Protein AF-A0A7Z9TWM0-F1 (afdb_monomer_lite)

pLDDT: mean 89.62, std 7.15, range [62.69, 95.69]

Secondary structure (DSSP, 8-state):
--EEEEEE-HHHHHHTT--TTS--S-GGGT---HHHHHHSSEEEEEE----BSSSSTTB-SSTT-HHHHHHHHHTT-

Sequence (77 aa):
MHWIDGHIDLAYVAMCGRNILEPCKETEKSCISIPDLVKSSISTFFGTIYTSQANDFCGYGNSSNREAAFAAGAKQL

Structure (mmCIF, N/CA/C/O backbone):
data_AF-A0A7Z9TWM0-F1
#
_entry.id   AF-A0A7Z9TWM0-F1
#
loop_
_atom_site.group_PDB
_atom_site.id
_atom_site.type_symbol
_atom_site.label_atom_id
_atom_site.label_alt_id
_atom_site.label_comp_id
_atom_site.label_asym_id
_atom_site.label_entity_id
_atom_site.label_seq_id
_atom_site.pdbx_PDB_ins_code
_atom_site.Cartn_x
_atom_site.Cartn_y
_atom_site.Cartn_z
_atom_site.occupancy
_atom_site.B_iso_or_equiv
_atom_site.auth_seq_id
_atom_site.auth_comp_id
_atom_site.auth_asym_id
_atom_site.auth_atom_id
_atom_site.pdbx_PDB_model_num
ATOM 1 N N . MET A 1 1 ? -19.750 -1.171 15.804 1.00 71.12 1 MET A N 1
ATOM 2 C CA . MET A 1 1 ? -19.954 -1.251 14.342 1.00 71.12 1 MET A CA 1
ATOM 3 C C . MET A 1 1 ? -18.606 -1.568 13.729 1.00 71.12 1 MET A C 1
ATOM 5 O O . MET A 1 1 ? -17.663 -0.856 14.043 1.00 71.12 1 MET A O 1
ATOM 9 N N . HIS A 1 2 ? -18.493 -2.658 12.975 1.00 85.38 2 HIS A N 1
ATOM 10 C CA . HIS A 1 2 ? -17.243 -3.056 12.328 1.00 85.38 2 HIS A CA 1
ATOM 11 C C . HIS A 1 2 ? -17.185 -2.432 10.935 1.00 85.38 2 HIS A C 1
ATOM 13 O O . HIS A 1 2 ? -18.127 -2.593 10.162 1.00 85.38 2 HIS A O 1
ATOM 19 N N . TRP A 1 3 ? -16.114 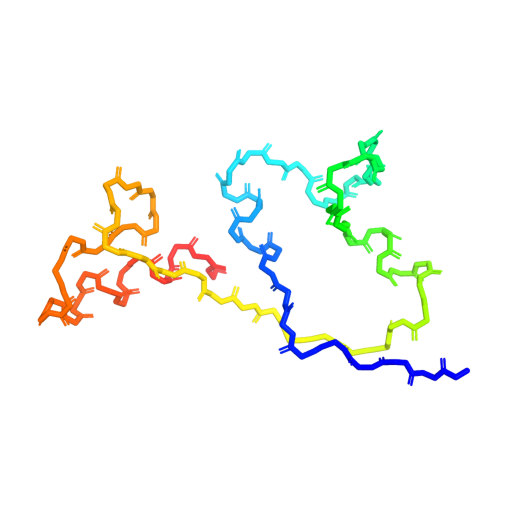-1.700 10.643 1.00 94.50 3 TRP A N 1
ATOM 20 C CA . TRP A 1 3 ? -15.889 -1.079 9.341 1.00 94.50 3 TRP A CA 1
ATOM 21 C C . TRP A 1 3 ? -14.961 -1.948 8.494 1.00 94.50 3 TRP A C 1
ATOM 23 O O . TRP A 1 3 ? -14.120 -2.687 9.023 1.00 94.50 3 TRP A O 1
ATOM 33 N N . ILE A 1 4 ? -15.145 -1.861 7.181 1.00 95.06 4 ILE A N 1
ATOM 34 C CA . ILE A 1 4 ? -14.274 -2.467 6.179 1.00 95.06 4 ILE A CA 1
ATOM 35 C C . ILE A 1 4 ? -13.706 -1.322 5.352 1.00 95.06 4 ILE A C 1
ATOM 37 O O . ILE A 1 4 ? -14.475 -0.544 4.788 1.00 95.06 4 ILE A O 1
ATOM 41 N N . ASP A 1 5 ? -12.382 -1.223 5.299 1.00 92.56 5 ASP A N 1
ATOM 42 C CA . ASP A 1 5 ? -11.700 -0.258 4.442 1.00 92.56 5 ASP A CA 1
ATOM 43 C C . ASP A 1 5 ? -11.335 -0.912 3.107 1.00 92.56 5 ASP A C 1
ATOM 45 O O . ASP A 1 5 ? -10.666 -1.947 3.067 1.00 92.56 5 ASP A O 1
ATOM 49 N N . GLY A 1 6 ? -11.814 -0.322 2.014 1.00 93.88 6 GLY A N 1
ATOM 50 C CA . GLY A 1 6 ? -11.636 -0.836 0.661 1.00 93.88 6 GLY A CA 1
ATOM 51 C C . GLY A 1 6 ? -10.238 -0.628 0.078 1.00 93.88 6 GLY A C 1
ATOM 52 O O . GLY A 1 6 ? -9.908 -1.306 -0.892 1.00 93.88 6 GLY A O 1
ATOM 53 N N . HIS A 1 7 ? -9.445 0.310 0.609 1.00 93.12 7 HIS A N 1
ATOM 54 C CA . HIS A 1 7 ? -8.210 0.753 -0.040 1.00 93.12 7 HIS A CA 1
ATOM 55 C C . HIS A 1 7 ? -7.261 1.443 0.951 1.00 93.12 7 HIS A C 1
ATOM 57 O O . HIS A 1 7 ? -7.470 2.598 1.318 1.00 93.12 7 HIS A O 1
ATOM 63 N N . ILE A 1 8 ? -6.171 0.768 1.334 1.00 91.88 8 ILE A N 1
ATOM 64 C CA . ILE A 1 8 ? -5.108 1.352 2.168 1.00 91.88 8 ILE A CA 1
ATOM 65 C C . ILE A 1 8 ? -3.721 1.104 1.550 1.00 91.88 8 ILE A C 1
ATOM 67 O O . ILE A 1 8 ? -3.302 -0.042 1.382 1.00 91.88 8 ILE A O 1
ATOM 71 N N . ASP A 1 9 ? -2.961 2.173 1.292 1.00 91.44 9 ASP A N 1
ATOM 72 C CA . ASP A 1 9 ? -1.607 2.150 0.699 1.00 91.44 9 ASP A CA 1
ATOM 73 C C . ASP A 1 9 ? -0.472 2.040 1.752 1.00 91.44 9 ASP A C 1
ATOM 75 O O . ASP A 1 9 ? 0.554 2.722 1.683 1.00 91.44 9 ASP A O 1
ATOM 79 N N . LEU A 1 10 ? -0.633 1.200 2.783 1.00 91.38 10 LEU A N 1
ATOM 80 C CA . LEU A 1 10 ? 0.334 1.105 3.895 1.00 91.38 10 LEU A CA 1
ATOM 81 C C . LEU A 1 10 ? 1.726 0.622 3.459 1.00 91.38 10 LEU A C 1
ATOM 83 O O . LEU A 1 10 ? 2.728 1.104 3.990 1.00 91.38 10 LEU A O 1
ATOM 87 N N . ALA A 1 11 ? 1.795 -0.304 2.499 1.00 92.12 11 ALA A N 1
ATOM 88 C CA . ALA A 1 11 ? 3.059 -0.837 1.990 1.00 92.12 11 ALA A CA 1
ATOM 89 C C . ALA A 1 11 ? 3.872 0.240 1.253 1.00 92.12 11 ALA A C 1
ATOM 91 O O . ALA A 1 11 ? 5.061 0.418 1.522 1.00 92.12 11 ALA A O 1
ATOM 92 N N . TYR A 1 12 ? 3.213 1.031 0.402 1.00 91.38 12 TYR A N 1
ATOM 93 C CA . TYR A 1 12 ? 3.826 2.188 -0.249 1.00 91.38 12 TYR A CA 1
ATOM 94 C C . TYR A 1 12 ? 4.337 3.210 0.774 1.00 91.38 12 TYR A C 1
ATOM 96 O O . TYR A 1 12 ? 5.484 3.649 0.706 1.00 91.38 12 TYR A O 1
ATOM 104 N N . VAL A 1 13 ? 3.522 3.539 1.779 1.00 90.50 13 VAL A N 1
ATOM 105 C CA . VAL A 1 13 ? 3.914 4.481 2.837 1.00 90.50 13 VAL A CA 1
ATOM 106 C C . VAL A 1 13 ? 5.142 3.989 3.618 1.00 90.50 13 VAL A C 1
ATOM 108 O O . VAL A 1 13 ? 6.015 4.795 3.949 1.00 90.50 13 VAL A O 1
ATOM 111 N N . ALA A 1 14 ? 5.248 2.681 3.875 1.00 90.94 14 ALA A N 1
ATOM 112 C CA . ALA A 1 14 ? 6.435 2.086 4.487 1.00 90.94 14 ALA A CA 1
ATOM 113 C C . ALA A 1 14 ? 7.6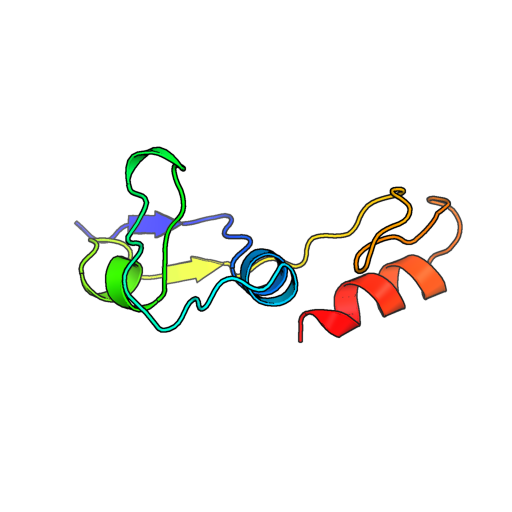76 2.216 3.589 1.00 90.94 14 ALA A C 1
ATOM 115 O O . ALA A 1 14 ? 8.746 2.594 4.068 1.00 90.94 14 ALA A O 1
ATOM 116 N N . MET A 1 15 ? 7.528 1.994 2.279 1.00 89.88 15 MET A N 1
ATOM 117 C CA . MET A 1 15 ? 8.606 2.202 1.306 1.00 89.88 15 MET A CA 1
ATOM 118 C C . MET A 1 15 ? 9.077 3.658 1.220 1.00 89.88 15 MET A C 1
ATOM 120 O O . MET A 1 15 ? 10.261 3.903 1.004 1.00 89.88 15 MET A O 1
ATOM 124 N N . CYS A 1 16 ? 8.190 4.631 1.442 1.00 88.25 16 CYS A N 1
ATOM 125 C CA . CYS A 1 16 ? 8.560 6.046 1.547 1.00 88.25 16 CYS A CA 1
ATOM 126 C C . CYS A 1 16 ? 9.331 6.390 2.838 1.00 88.25 16 CYS A C 1
ATOM 128 O O . CYS A 1 16 ? 9.631 7.559 3.078 1.00 88.25 16 CYS A O 1
ATOM 130 N N . GLY A 1 17 ? 9.650 5.399 3.678 1.00 89.12 17 GLY A N 1
ATOM 131 C CA . GLY A 1 17 ? 10.474 5.555 4.877 1.00 89.12 17 GLY A CA 1
ATOM 132 C C . GLY A 1 17 ? 9.690 5.839 6.158 1.00 89.12 17 GLY A C 1
ATOM 133 O O . GLY A 1 17 ? 10.297 6.090 7.199 1.00 89.12 17 GLY A O 1
ATOM 134 N N . ARG A 1 18 ? 8.351 5.797 6.130 1.00 89.75 18 ARG A N 1
ATOM 135 C CA . ARG A 1 18 ? 7.548 5.937 7.352 1.00 89.75 18 ARG A CA 1
ATOM 136 C C . ARG A 1 18 ? 7.502 4.611 8.110 1.00 89.75 18 ARG A C 1
ATOM 138 O O . ARG A 1 18 ? 7.122 3.584 7.558 1.00 89.75 18 ARG A O 1
ATOM 145 N N . ASN A 1 19 ? 7.796 4.644 9.409 1.00 91.50 19 ASN A N 1
ATOM 146 C CA . ASN A 1 19 ? 7.598 3.480 10.270 1.00 91.50 19 ASN A CA 1
ATOM 147 C C . ASN A 1 19 ? 6.098 3.270 10.550 1.00 91.50 19 ASN A C 1
ATOM 149 O O . ASN A 1 19 ? 5.524 3.929 11.414 1.00 91.50 19 ASN A O 1
ATOM 153 N N . ILE A 1 20 ? 5.461 2.349 9.824 1.00 92.19 20 ILE A N 1
ATOM 154 C CA . ILE A 1 20 ? 4.033 2.025 9.988 1.00 92.19 20 ILE A CA 1
ATOM 155 C C . ILE A 1 20 ? 3.725 1.178 11.234 1.00 92.19 20 ILE A C 1
ATOM 157 O O . ILE A 1 20 ? 2.554 0.946 11.534 1.00 92.19 20 ILE A O 1
ATOM 161 N N . LEU A 1 21 ? 4.753 0.705 11.947 1.00 94.00 21 LEU A N 1
ATOM 162 C CA . LEU A 1 21 ? 4.617 -0.072 13.184 1.00 94.00 21 LEU A CA 1
ATOM 163 C C . LEU A 1 21 ? 4.579 0.816 14.434 1.00 94.00 21 LEU A C 1
ATOM 165 O O . LEU A 1 21 ? 4.273 0.335 15.523 1.00 94.00 21 LEU A O 1
ATOM 169 N N . GLU A 1 22 ? 4.860 2.109 14.284 1.00 93.00 22 GLU A N 1
ATOM 170 C CA . GLU A 1 22 ? 4.678 3.113 15.328 1.00 93.00 22 GLU A CA 1
ATOM 171 C C . GLU A 1 22 ? 3.377 3.898 15.107 1.00 93.00 22 GLU A C 1
ATOM 173 O O . G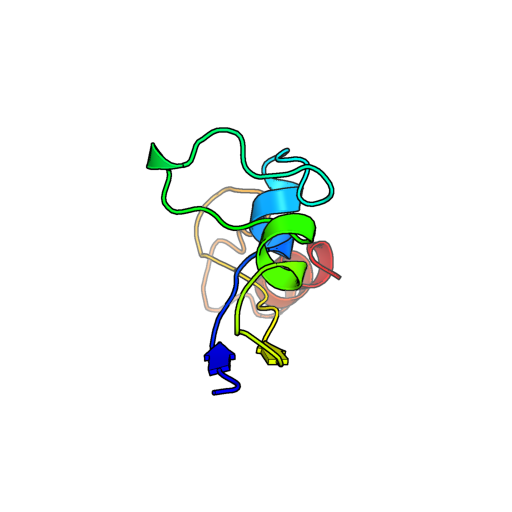LU A 1 22 ? 2.978 4.097 13.957 1.00 93.00 22 GLU A O 1
ATOM 178 N N . PRO A 1 23 ? 2.726 4.386 16.185 1.00 91.06 23 PRO A N 1
ATOM 179 C CA . PRO A 1 23 ? 1.560 5.255 16.064 1.00 91.06 23 PRO A CA 1
ATOM 180 C C . PRO A 1 23 ? 1.838 6.458 15.163 1.00 91.06 23 PRO A C 1
ATOM 182 O O . PRO A 1 23 ? 2.932 7.035 15.200 1.00 91.06 23 PRO A O 1
ATOM 185 N N . CYS A 1 24 ? 0.838 6.885 14.390 1.00 87.38 24 CYS A N 1
ATOM 186 C CA . CYS A 1 24 ? 0.975 8.092 13.593 1.00 87.38 24 CYS A CA 1
ATOM 187 C C . CYS A 1 24 ? 1.138 9.312 14.511 1.00 87.38 24 CYS A C 1
ATOM 189 O O . CYS A 1 24 ? 0.207 9.717 15.200 1.00 87.38 24 CYS A O 1
ATOM 191 N N . LYS A 1 25 ? 2.333 9.912 14.510 1.00 81.25 25 LYS A N 1
ATOM 192 C CA . LYS A 1 25 ? 2.629 11.136 15.277 1.00 81.25 25 LYS A CA 1
ATOM 193 C C . LYS A 1 25 ? 2.110 12.401 14.588 1.00 81.25 25 LYS A C 1
ATOM 195 O O . LYS A 1 25 ? 2.030 13.448 15.215 1.00 81.25 25 LYS A O 1
ATOM 200 N N . GLU A 1 26 ? 1.769 12.302 13.307 1.00 73.94 26 GLU A N 1
ATOM 201 C CA . GLU A 1 26 ? 1.375 13.427 12.462 1.00 73.94 26 GLU A CA 1
ATOM 202 C C . GLU A 1 26 ? -0.096 13.295 12.053 1.00 73.94 26 GLU A C 1
ATOM 204 O O . GLU A 1 26 ? -0.414 12.979 10.906 1.00 73.94 26 GLU A O 1
ATOM 209 N N . THR A 1 27 ? -1.004 13.524 13.006 1.00 66.06 27 THR A N 1
ATOM 210 C CA . THR A 1 27 ? -2.465 13.456 12.793 1.00 66.06 27 THR A CA 1
ATOM 211 C C . THR A 1 27 ? -2.945 14.376 11.667 1.00 66.06 27 THR A C 1
ATOM 213 O O . THR A 1 27 ? -3.887 14.043 10.956 1.00 66.06 27 THR A O 1
ATOM 216 N N . GLU A 1 28 ? -2.242 15.489 11.450 1.00 62.69 28 GLU A N 1
ATOM 217 C CA . GLU A 1 28 ? -2.475 16.471 10.383 1.00 62.69 28 GLU A CA 1
ATOM 218 C C . GLU A 1 28 ? -2.288 15.884 8.966 1.00 62.69 28 GLU A C 1
ATOM 220 O O . GLU A 1 28 ? -2.897 16.353 8.007 1.00 62.69 28 GLU A O 1
ATOM 225 N N . LYS A 1 29 ? -1.456 14.843 8.803 1.00 66.94 29 LYS A N 1
ATOM 226 C CA . LYS A 1 29 ? -1.120 14.276 7.483 1.00 66.94 29 LYS A CA 1
ATOM 227 C C . LYS A 1 29 ? -2.153 13.284 6.943 1.00 66.94 29 LYS A C 1
ATOM 229 O O . LYS A 1 29 ? -1.925 12.717 5.882 1.00 66.94 29 LYS A O 1
ATOM 234 N N . SER A 1 30 ? -3.281 13.077 7.634 1.00 67.81 30 SER A N 1
ATOM 235 C CA . SER A 1 30 ? -4.339 12.135 7.218 1.00 67.81 30 SER A CA 1
ATOM 236 C C . SER A 1 30 ? -3.812 10.720 6.912 1.00 67.81 30 SER A C 1
ATOM 238 O O . SER A 1 30 ? -4.305 10.033 6.023 1.00 67.81 30 SER A O 1
ATOM 240 N N . CYS A 1 31 ? -2.791 10.280 7.652 1.00 75.81 31 CYS A N 1
ATOM 241 C CA . CYS A 1 31 ? -2.145 8.983 7.468 1.00 75.81 31 CYS A CA 1
ATOM 242 C C . CYS A 1 31 ? -2.431 8.057 8.655 1.00 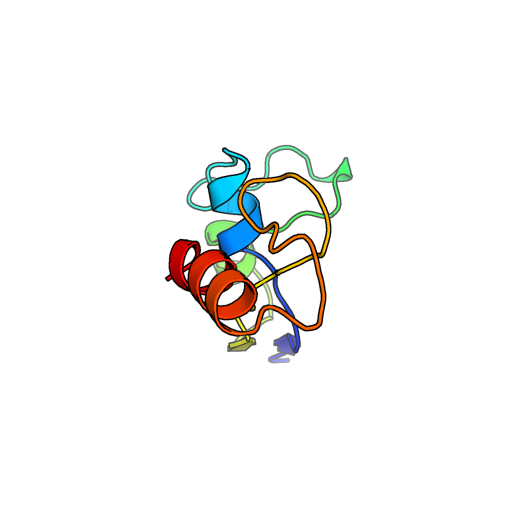75.81 31 CYS A C 1
ATOM 244 O O . CYS A 1 31 ? -2.369 8.482 9.807 1.00 75.81 31 CYS A O 1
ATOM 246 N N . ILE A 1 32 ? -2.640 6.769 8.382 1.00 88.69 32 ILE A N 1
ATOM 247 C CA . ILE A 1 32 ? -2.894 5.729 9.391 1.00 88.69 32 ILE A CA 1
ATOM 248 C C . ILE A 1 32 ? -1.668 4.822 9.580 1.00 88.69 32 ILE A C 1
ATOM 250 O O . ILE A 1 32 ? -0.818 4.739 8.692 1.00 88.69 32 ILE A O 1
ATOM 254 N N . SER A 1 33 ? -1.513 4.202 10.748 1.00 91.81 33 SER A N 1
ATOM 255 C CA . SER A 1 33 ? -0.490 3.183 11.045 1.00 91.81 33 SER A CA 1
ATOM 256 C C . SER A 1 33 ? -1.138 1.863 11.483 1.00 91.81 33 SER A C 1
ATOM 258 O O . SER A 1 33 ? -2.346 1.811 11.726 1.00 91.81 33 SER A O 1
ATOM 260 N N . ILE A 1 34 ? -0.350 0.792 11.623 1.00 92.38 34 ILE A N 1
ATOM 261 C CA . ILE A 1 34 ? -0.854 -0.491 12.134 1.00 92.38 34 ILE A CA 1
ATOM 262 C C . ILE A 1 34 ? -1.405 -0.344 13.568 1.00 92.38 34 ILE A C 1
ATOM 264 O O . ILE A 1 34 ? -2.536 -0.776 13.801 1.00 92.38 34 ILE A O 1
ATOM 268 N N . PRO A 1 35 ? -0.709 0.313 14.525 1.00 93.94 35 PRO A N 1
ATOM 269 C CA . PRO A 1 35 ? -1.287 0.582 15.844 1.00 93.94 35 PRO A CA 1
ATOM 270 C C . PRO A 1 35 ? -2.588 1.396 15.817 1.00 93.94 35 PRO A C 1
ATOM 272 O O . PRO A 1 35 ? -3.448 1.188 16.674 1.00 93.94 35 PRO A O 1
ATOM 275 N N . ASP A 1 36 ? -2.745 2.312 14.859 1.00 91.75 36 ASP A N 1
ATOM 276 C CA . ASP A 1 36 ? -3.970 3.111 14.733 1.00 91.75 36 ASP A CA 1
ATOM 277 C C . ASP A 1 36 ? -5.139 2.256 14.229 1.00 91.75 36 ASP A C 1
ATOM 279 O O . ASP A 1 36 ? -6.239 2.351 14.773 1.00 91.75 36 ASP A O 1
ATOM 283 N N . LEU A 1 37 ? -4.896 1.361 13.262 1.00 91.81 37 LEU A N 1
ATOM 284 C CA . LEU A 1 37 ? -5.894 0.396 12.789 1.00 91.81 37 LEU A CA 1
ATOM 285 C C . LEU A 1 37 ? -6.389 -0.504 13.924 1.00 91.81 37 LEU A C 1
ATOM 287 O O . LEU A 1 37 ? -7.597 -0.673 14.071 1.00 91.81 37 LEU A O 1
ATOM 291 N N . VAL A 1 38 ? -5.482 -1.001 14.773 1.00 92.56 38 VAL A N 1
ATOM 292 C CA . VAL A 1 38 ? -5.825 -1.836 15.942 1.00 92.56 38 VAL A CA 1
ATOM 293 C C . VAL A 1 38 ? -6.754 -1.110 16.922 1.00 92.56 38 VAL A C 1
ATOM 295 O O . VAL A 1 38 ? -7.601 -1.741 17.550 1.00 92.56 38 VAL A O 1
ATOM 298 N N . LYS A 1 39 ? -6.612 0.213 17.063 1.00 92.12 39 LYS A N 1
ATOM 299 C CA . LYS A 1 39 ? -7.464 1.040 17.936 1.00 92.12 39 LYS A CA 1
ATOM 300 C C . LYS A 1 39 ? -8.742 1.529 17.252 1.00 92.12 39 LYS A C 1
ATOM 302 O O . LYS A 1 39 ? -9.597 2.119 17.912 1.00 92.12 39 LYS A O 1
ATOM 307 N N . SER A 1 40 ? -8.857 1.341 15.942 1.00 91.25 40 SER A N 1
ATOM 308 C CA . SER A 1 40 ? -9.988 1.811 15.152 1.00 91.25 40 SER A CA 1
ATOM 309 C C . SER A 1 40 ? -11.165 0.830 15.199 1.00 91.25 40 SER A C 1
ATOM 311 O O . SER A 1 40 ? -11.083 -0.269 15.742 1.00 91.25 40 SER A O 1
ATOM 313 N N . SER A 1 41 ? -12.285 1.223 14.591 1.00 94.31 41 SER A N 1
ATOM 314 C CA . SER A 1 41 ? -13.420 0.321 14.359 1.00 94.31 41 SER A CA 1
ATOM 315 C C . SER A 1 41 ? -13.297 -0.495 13.061 1.00 94.31 41 SER A C 1
ATOM 317 O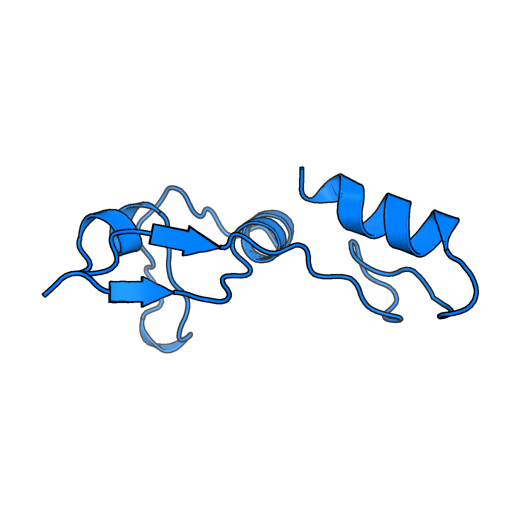 O . SER A 1 41 ? -14.200 -1.275 12.744 1.00 94.31 41 SER A O 1
ATOM 319 N N . ILE A 1 42 ? -12.195 -0.337 12.314 1.00 93.50 42 ILE A N 1
ATOM 320 C CA . ILE A 1 42 ? -11.899 -1.100 11.099 1.00 93.50 42 ILE A CA 1
ATOM 321 C C . ILE A 1 42 ? -11.477 -2.510 11.505 1.00 93.50 42 ILE A C 1
ATOM 323 O O . ILE A 1 42 ? -10.509 -2.715 12.229 1.00 93.50 42 ILE A O 1
ATOM 327 N N . SER A 1 43 ? -12.229 -3.492 11.025 1.00 93.50 43 SER A N 1
ATOM 328 C CA . SER A 1 43 ? -11.999 -4.918 11.297 1.00 93.50 43 SER A CA 1
ATOM 329 C C . SER A 1 43 ? -11.319 -5.643 10.141 1.00 93.50 43 SER A C 1
ATOM 331 O O . SER A 1 43 ? -10.780 -6.734 10.304 1.00 93.50 43 SER A O 1
ATOM 333 N N . THR A 1 44 ? -11.379 -5.061 8.948 1.00 93.81 44 THR A N 1
ATOM 334 C CA . THR A 1 44 ? -10.810 -5.612 7.724 1.00 93.81 44 THR A CA 1
ATOM 335 C C . THR A 1 44 ? -10.404 -4.451 6.840 1.00 93.81 44 THR A C 1
ATOM 337 O O . THR A 1 44 ? -11.141 -3.473 6.726 1.00 93.81 44 THR A O 1
ATOM 340 N N . PHE A 1 45 ? -9.244 -4.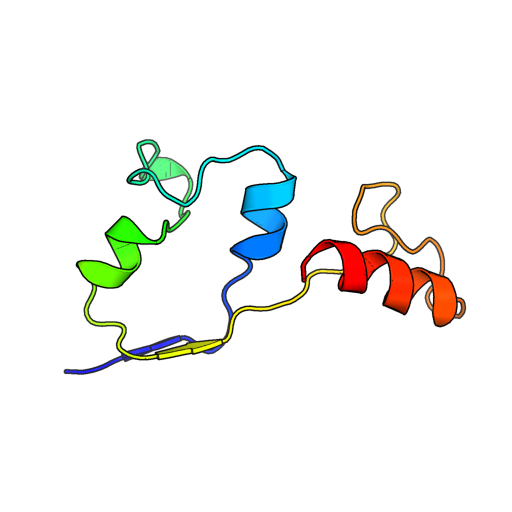564 6.213 1.00 93.19 45 PHE A N 1
ATOM 341 C CA . PHE A 1 45 ? -8.803 -3.618 5.206 1.00 93.19 45 PHE A CA 1
ATOM 342 C C . PHE A 1 45 ? -8.159 -4.367 4.047 1.00 93.19 45 PHE A C 1
ATOM 344 O O . PHE A 1 45 ? -7.580 -5.440 4.234 1.00 93.19 45 PHE A O 1
ATOM 351 N N . PHE A 1 46 ? -8.237 -3.781 2.859 1.00 93.94 46 PHE A N 1
ATOM 352 C CA . PHE A 1 46 ? -7.480 -4.247 1.708 1.00 93.94 46 PHE A CA 1
ATOM 353 C C . PHE A 1 46 ? -6.185 -3.440 1.613 1.00 93.94 46 PHE A C 1
ATOM 355 O O . PHE A 1 46 ? -6.194 -2.249 1.300 1.00 93.94 46 PHE A O 1
ATOM 362 N N . GLY A 1 47 ? -5.066 -4.094 1.930 1.00 91.62 47 GLY A N 1
ATOM 363 C CA . GLY A 1 47 ? -3.738 -3.552 1.660 1.00 91.62 47 GLY A CA 1
ATOM 364 C C . GLY A 1 47 ? -3.505 -3.515 0.154 1.00 91.62 47 GLY A C 1
ATOM 365 O O . GLY A 1 47 ? -3.691 -4.526 -0.524 1.00 91.62 47 GLY A O 1
ATOM 366 N N . THR A 1 48 ? -3.138 -2.351 -0.368 1.00 91.94 48 THR A N 1
ATOM 367 C CA . THR A 1 48 ? -3.029 -2.117 -1.811 1.00 91.94 48 THR A CA 1
ATOM 368 C C . THR A 1 48 ? -1.588 -1.899 -2.245 1.00 91.94 48 THR A C 1
ATOM 370 O O . THR A 1 48 ? -0.728 -1.497 -1.461 1.00 91.94 48 THR A O 1
ATOM 373 N N . ILE A 1 49 ? -1.336 -2.235 -3.510 1.00 94.00 49 ILE A N 1
ATOM 374 C CA . ILE A 1 49 ? -0.061 -2.040 -4.189 1.00 94.00 49 ILE A CA 1
ATOM 375 C C . ILE A 1 49 ? -0.220 -0.820 -5.089 1.00 94.00 49 ILE A C 1
ATOM 377 O O . ILE A 1 49 ? -0.989 -0.848 -6.053 1.00 94.00 49 ILE A O 1
ATOM 381 N N . TYR A 1 50 ? 0.538 0.231 -4.802 1.00 92.44 50 TYR A N 1
ATOM 382 C CA . TYR A 1 50 ? 0.546 1.445 -5.604 1.00 92.44 50 TYR A CA 1
ATOM 383 C C . TYR A 1 50 ? 1.634 1.364 -6.674 1.00 92.44 50 TYR A C 1
ATOM 385 O O . TYR A 1 50 ? 2.803 1.161 -6.362 1.00 92.44 50 TYR A O 1
ATOM 393 N N . THR A 1 51 ? 1.283 1.552 -7.943 1.00 93.31 51 THR A N 1
ATOM 394 C CA . THR A 1 51 ? 2.270 1.698 -9.024 1.00 93.31 51 THR A CA 1
ATOM 395 C C . THR A 1 51 ? 1.897 2.872 -9.910 1.00 93.31 51 THR A C 1
ATOM 397 O O . THR A 1 51 ? 0.715 3.149 -10.119 1.00 93.31 51 THR A O 1
ATOM 400 N N . SER A 1 52 ? 2.892 3.575 -10.446 1.00 92.88 52 SER A N 1
ATOM 401 C CA . SER A 1 52 ? 2.647 4.755 -11.276 1.00 92.88 52 SER A CA 1
ATOM 402 C C . SER A 1 52 ? 3.643 4.880 -12.428 1.00 92.88 52 SER A C 1
ATOM 404 O O . SER A 1 52 ? 4.674 4.216 -12.466 1.00 92.88 52 SER A O 1
ATOM 406 N N . GLN A 1 53 ? 3.351 5.757 -13.387 1.00 93.56 53 GLN A N 1
ATOM 407 C CA . GLN A 1 53 ? 4.301 6.118 -14.446 1.00 93.56 53 GLN A CA 1
ATOM 408 C C . GLN A 1 53 ? 5.423 7.048 -13.957 1.00 93.56 53 GLN A C 1
ATOM 410 O O . GLN A 1 53 ? 6.304 7.395 -14.743 1.00 93.56 53 GLN A O 1
ATOM 415 N N . ALA A 1 54 ? 5.400 7.476 -12.690 1.00 87.44 54 ALA A N 1
ATOM 416 C CA . ALA A 1 54 ? 6.411 8.367 -12.143 1.00 87.44 54 ALA A CA 1
ATOM 417 C C . ALA A 1 54 ? 7.798 7.713 -12.141 1.00 87.44 54 ALA A C 1
ATOM 419 O O . ALA A 1 54 ? 7.940 6.494 -12.216 1.00 87.44 54 ALA A O 1
ATOM 420 N N . ASN A 1 55 ? 8.838 8.539 -12.040 1.00 82.00 55 ASN A N 1
ATOM 421 C CA . ASN A 1 55 ? 10.210 8.064 -11.902 1.00 82.00 55 ASN A CA 1
ATOM 422 C C . ASN A 1 55 ? 10.578 7.926 -10.416 1.00 82.00 55 ASN A C 1
ATOM 424 O O . ASN A 1 55 ? 11.413 8.668 -9.902 1.00 82.00 55 ASN A O 1
ATOM 428 N N . ASP A 1 56 ? 9.891 7.022 -9.719 1.00 85.75 56 ASP A N 1
ATOM 429 C CA . ASP A 1 56 ? 10.098 6.725 -8.300 1.00 85.75 56 ASP A CA 1
ATOM 430 C C . ASP A 1 56 ? 10.214 5.209 -8.045 1.00 85.75 56 ASP A C 1
ATOM 432 O O . ASP A 1 56 ? 10.286 4.397 -8.972 1.00 85.75 56 ASP A O 1
ATOM 436 N N . PHE A 1 57 ? 10.267 4.803 -6.774 1.00 83.62 57 PHE A N 1
ATOM 437 C CA . PHE A 1 57 ? 10.442 3.400 -6.386 1.00 83.62 57 PHE A CA 1
ATOM 438 C C . PHE A 1 57 ? 9.310 2.482 -6.878 1.00 83.62 57 PHE A C 1
ATOM 440 O O . PHE A 1 57 ? 9.570 1.305 -7.152 1.00 83.62 57 PHE A O 1
ATOM 447 N N . CYS A 1 58 ? 8.101 3.022 -7.046 1.00 91.19 58 CYS A N 1
ATOM 448 C CA . CYS A 1 58 ? 6.908 2.350 -7.564 1.00 91.19 58 CYS A CA 1
ATOM 449 C C . CYS A 1 58 ? 6.612 2.729 -9.030 1.00 91.19 58 CYS A C 1
ATOM 451 O O . CYS A 1 58 ? 5.517 2.478 -9.547 1.00 91.19 58 CYS A O 1
ATOM 453 N N . GLY A 1 59 ? 7.602 3.321 -9.695 1.00 93.00 59 GLY A N 1
ATOM 454 C CA . GLY A 1 59 ? 7.574 3.769 -11.072 1.00 93.00 59 GLY A CA 1
ATOM 455 C C . GLY A 1 59 ? 7.762 2.653 -12.093 1.00 93.00 59 GLY A C 1
ATOM 456 O O . GLY A 1 59 ? 8.685 1.847 -11.969 1.00 93.00 59 GLY A O 1
ATOM 457 N N . TYR A 1 60 ? 6.942 2.638 -13.145 1.00 94.19 60 TYR A N 1
ATOM 458 C CA . TYR A 1 60 ? 7.101 1.743 -14.303 1.00 94.19 60 TYR A CA 1
ATOM 459 C C . TYR A 1 60 ? 7.318 2.473 -15.638 1.00 94.19 60 TYR A C 1
ATOM 461 O O . TYR A 1 60 ? 7.475 1.835 -16.682 1.00 94.19 60 TYR A O 1
ATOM 469 N N . GLY A 1 61 ? 7.345 3.809 -15.620 1.00 92.19 61 GLY A N 1
ATOM 470 C CA . GLY A 1 61 ? 7.647 4.672 -16.766 1.00 92.19 61 GLY A CA 1
ATOM 471 C C . GLY A 1 61 ? 6.540 4.754 -17.824 1.00 92.19 61 GLY A C 1
ATOM 472 O O . GLY A 1 61 ? 6.009 5.830 -18.072 1.00 92.19 61 GLY A O 1
ATOM 473 N N . ASN A 1 62 ? 6.175 3.637 -18.461 1.00 89.81 62 ASN A N 1
ATOM 474 C CA . ASN A 1 62 ? 5.188 3.587 -19.549 1.00 89.81 62 ASN A CA 1
ATOM 475 C C . ASN A 1 62 ? 4.146 2.482 -19.308 1.00 89.81 62 ASN A C 1
ATOM 477 O O . ASN A 1 62 ? 4.505 1.359 -18.963 1.00 89.81 62 ASN A O 1
ATOM 481 N N . SER A 1 63 ? 2.861 2.772 -19.548 1.00 90.12 63 SER A N 1
ATOM 482 C CA . SER A 1 63 ? 1.743 1.828 -19.371 1.00 90.12 63 SER A CA 1
ATOM 483 C C . SER A 1 63 ? 1.805 0.592 -20.271 1.00 90.12 63 SER A C 1
ATOM 485 O O . SER A 1 63 ? 1.155 -0.405 -19.966 1.00 90.12 63 SER A O 1
ATOM 487 N N . SER A 1 64 ? 2.590 0.613 -21.351 1.00 94.00 64 SER A N 1
ATOM 488 C CA . SER A 1 64 ? 2.827 -0.581 -22.170 1.00 94.00 64 SER A CA 1
ATOM 489 C C . SER A 1 64 ? 3.817 -1.570 -21.539 1.00 94.00 64 SER A C 1
ATOM 491 O O . SER A 1 64 ? 3.841 -2.738 -21.930 1.00 94.00 64 SER A O 1
ATOM 493 N N . ASN A 1 65 ? 4.616 -1.146 -20.554 1.00 93.81 65 ASN A N 1
ATOM 494 C CA . ASN A 1 65 ? 5.647 -1.977 -19.941 1.00 93.81 65 ASN A CA 1
ATOM 495 C C . ASN A 1 65 ? 5.096 -2.770 -18.744 1.00 93.81 65 ASN A C 1
ATOM 497 O O . ASN A 1 65 ? 5.268 -2.410 -17.579 1.00 93.81 65 ASN A O 1
ATOM 501 N N . ARG A 1 66 ? 4.416 -3.878 -19.054 1.00 93.94 66 ARG A N 1
ATOM 502 C CA . ARG A 1 66 ? 3.779 -4.758 -18.059 1.00 93.94 66 ARG A CA 1
ATOM 503 C C . ARG A 1 66 ? 4.770 -5.360 -17.062 1.00 93.94 66 ARG A C 1
ATOM 505 O O . ARG A 1 66 ? 4.429 -5.519 -15.895 1.00 93.94 66 ARG A O 1
ATOM 512 N N . GLU A 1 67 ? 5.974 -5.693 -17.515 1.00 95.69 67 GLU A N 1
ATOM 513 C CA . GLU A 1 67 ? 7.025 -6.272 -16.671 1.00 95.69 67 GLU A CA 1
ATOM 514 C C . GLU A 1 67 ? 7.529 -5.253 -15.651 1.00 95.69 67 GLU A C 1
ATOM 516 O O . GLU A 1 67 ? 7.632 -5.572 -14.468 1.00 95.69 67 GLU A O 1
ATOM 521 N N . ALA A 1 68 ? 7.756 -4.006 -16.077 1.00 94.25 68 ALA A N 1
ATOM 522 C CA . ALA A 1 68 ? 8.118 -2.929 -15.163 1.00 94.25 68 ALA A CA 1
ATOM 523 C C . ALA A 1 68 ? 6.991 -2.622 -14.167 1.00 94.25 68 ALA A C 1
ATOM 525 O O . ALA A 1 68 ? 7.272 -2.429 -12.987 1.00 94.25 68 ALA A O 1
ATOM 526 N N . ALA A 1 69 ? 5.726 -2.631 -14.605 1.00 93.19 69 ALA A N 1
ATOM 527 C CA . ALA A 1 69 ? 4.577 -2.441 -13.715 1.00 93.19 69 ALA A CA 1
ATOM 528 C C . ALA A 1 69 ? 4.497 -3.543 -12.647 1.00 93.19 69 ALA A C 1
ATOM 530 O O . ALA A 1 69 ? 4.337 -3.252 -11.462 1.00 93.19 69 ALA A O 1
ATOM 531 N N . PHE A 1 70 ? 4.691 -4.802 -13.046 1.00 94.56 70 PHE A N 1
ATOM 532 C CA . PHE A 1 70 ? 4.765 -5.918 -12.109 1.00 94.56 70 PHE A CA 1
ATOM 533 C C . PHE A 1 70 ? 5.948 -5.775 -11.142 1.00 94.56 70 PHE A C 1
ATOM 535 O O . PHE A 1 70 ? 5.764 -5.887 -9.933 1.00 94.56 70 PHE A O 1
ATOM 542 N N . ALA A 1 71 ? 7.148 -5.480 -11.650 1.00 94.38 71 ALA A N 1
ATOM 543 C CA . ALA A 1 71 ? 8.346 -5.322 -10.830 1.00 94.38 71 ALA A CA 1
ATOM 544 C C . ALA A 1 71 ? 8.229 -4.156 -9.836 1.00 94.38 71 ALA A C 1
ATOM 546 O O . ALA A 1 71 ? 8.711 -4.263 -8.712 1.00 94.38 71 ALA A O 1
ATOM 547 N N . ALA A 1 72 ? 7.579 -3.053 -10.219 1.00 93.94 72 ALA A N 1
ATOM 548 C CA . ALA A 1 72 ? 7.278 -1.941 -9.323 1.00 93.94 72 ALA A CA 1
ATOM 549 C C . ALA A 1 72 ? 6.319 -2.361 -8.199 1.00 93.94 72 ALA A C 1
ATOM 551 O O . ALA A 1 72 ? 6.545 -2.024 -7.037 1.00 93.94 72 ALA A O 1
ATOM 552 N N . GLY A 1 73 ? 5.283 -3.134 -8.531 1.00 93.62 73 GLY A N 1
ATOM 553 C CA . GLY A 1 73 ? 4.328 -3.637 -7.548 1.00 93.62 73 GLY A CA 1
ATOM 554 C C . GLY A 1 73 ? 4.934 -4.663 -6.589 1.00 93.62 73 GLY A C 1
ATOM 555 O O . GLY A 1 73 ? 4.713 -4.591 -5.385 1.00 93.62 73 GLY A O 1
ATOM 556 N N . ALA A 1 74 ? 5.767 -5.569 -7.101 1.00 94.19 74 ALA A N 1
ATOM 557 C CA . ALA A 1 74 ? 6.393 -6.636 -6.322 1.00 94.19 74 ALA A CA 1
ATOM 558 C C . ALA A 1 74 ? 7.328 -6.134 -5.209 1.00 94.19 74 ALA A C 1
ATOM 560 O O . ALA A 1 74 ? 7.595 -6.872 -4.271 1.00 94.19 74 ALA A O 1
ATOM 561 N N . LYS A 1 75 ? 7.804 -4.883 -5.274 1.00 91.62 75 LYS A N 1
ATOM 562 C CA . LYS A 1 75 ? 8.613 -4.267 -4.205 1.00 91.62 75 LYS A CA 1
ATOM 563 C C . LYS A 1 75 ? 7.832 -4.012 -2.910 1.00 91.62 75 LYS A C 1
ATOM 565 O O . LYS A 1 75 ? 8.451 -3.732 -1.891 1.00 91.62 75 LYS A O 1
ATOM 570 N N . GLN A 1 76 ? 6.499 -4.047 -2.970 1.00 92.19 76 GLN A N 1
ATOM 571 C CA . GLN A 1 76 ? 5.593 -3.778 -1.846 1.00 92.19 76 GLN A CA 1
ATOM 572 C C . GLN A 1 76 ? 5.093 -5.055 -1.152 1.00 92.19 76 GLN A C 1
ATOM 574 O O . GLN A 1 76 ? 4.275 -4.959 -0.237 1.00 92.19 76 GLN A O 1
ATOM 579 N N . LEU A 1 77 ? 5.549 -6.227 -1.607 1.00 87.88 77 LEU A N 1
ATOM 580 C CA . LEU A 1 77 ? 5.267 -7.541 -1.024 1.00 87.88 77 LEU A CA 1
ATOM 581 C C . LEU A 1 77 ? 6.423 -7.981 -0.121 1.00 87.88 77 LEU A C 1
ATOM 583 O O . LEU A 1 77 ? 6.124 -8.571 0.940 1.00 87.88 77 LEU A O 1
#

Foldseek 3Di:
DADEAEEDAQLVVVVVVDDLQDAPPCVVVVHGHPVRCVVDSHPYYDHDFDADLDPDLRHQVDPVRVVSNVVSRVSSD

Radius of gyration: 14.3 Å; chains: 1; bounding box: 30×24×40 Å